Protein AF-A0A257M8E3-F1 (afdb_monomer_lite)

Secondary structure (DSSP, 8-state):
------HHHHHHHHHHHHTTGGGTS-HHHHHHHHHHHHHHHHHHHHHH--TTS-HHHHHHHHHHHHHHHHHHHTS----TTSSHHHHHHHHHHHHHHHHHS---HHHHHHHHHHIIIIIHHHHHHHHHH---SS---HHHHHHHHHHHHHHTT-SS-HHHHHHHHHHHHHHHHHHHT--

Radius of gyration: 16.19 Å; chains: 1; bounding box: 40×49×41 Å

Foldseek 3Di:
DPPPDQLVVVLVVLLVCLVCVVVPDDPVLSLQVLLLSLLSLLLSLLVVVDPCSFNVNSVVSSQVSQVVVCVVVVHRRDDCVVALQVSLVVVLVVLVVPLVDCPDDVVLVSCLVSLLRGNLLSSVVSQQPHPDPPGDDNVNSLVSSQVSCVSSVRPDDVVVSVVSNVVSCVRNCVRSVND

Sequence (179 aa):
MPVTFEPHKRLETLEDYLSRIHTALPLDEIRIQLLRCRIVGYSLAAEINEPAYSRDYIDRLFLKVYQDLSSKFGQDITDPYLDPCASQYQILDELRSYLCKDMGGHFMEFIRAKFKQAFVPTLRLMTDLCQREEKYSWDEVKIELQEIMQEMEVDVTWEECEERLDRYMKKIKPLMGLG

Structure (mmCIF, N/CA/C/O backbone):
data_AF-A0A257M8E3-F1
#
_entry.id   AF-A0A257M8E3-F1
#
loop_
_atom_site.group_PDB
_atom_site.id
_atom_site.type_symbol
_atom_site.label_atom_id
_atom_site.label_alt_id
_atom_site.label_comp_id
_atom_site.label_asym_id
_atom_site.label_entity_id
_atom_site.label_seq_id
_atom_site.pdbx_PDB_ins_code
_atom_site.Cartn_x
_atom_site.Cartn_y
_atom_site.Cartn_z
_atom_site.occupancy
_atom_site.B_iso_or_equiv
_atom_site.auth_seq_id
_atom_site.auth_comp_id
_atom_site.auth_asym_id
_atom_site.auth_atom_id
_atom_site.pdbx_PDB_model_num
ATOM 1 N N . MET A 1 1 ? 8.710 -30.237 -5.449 1.00 36.00 1 MET A N 1
ATOM 2 C CA . MET A 1 1 ? 8.856 -29.061 -6.334 1.00 36.00 1 MET A CA 1
ATOM 3 C C . MET A 1 1 ? 7.885 -28.002 -5.846 1.00 36.00 1 MET A C 1
ATOM 5 O O . MET A 1 1 ? 6.709 -28.333 -5.751 1.00 36.00 1 MET A O 1
ATOM 9 N N . PRO A 1 2 ? 8.327 -26.796 -5.458 1.00 41.56 2 PRO A N 1
ATOM 10 C CA . PRO A 1 2 ? 7.386 -25.737 -5.127 1.00 41.56 2 PRO A CA 1
ATOM 11 C C . PRO A 1 2 ? 6.654 -25.345 -6.415 1.00 41.56 2 PRO A C 1
ATOM 13 O O . PRO A 1 2 ? 7.283 -25.173 -7.457 1.00 41.56 2 PRO A O 1
ATOM 16 N N . VAL A 1 3 ? 5.326 -25.265 -6.360 1.00 41.38 3 VAL A N 1
ATOM 17 C CA . VAL A 1 3 ? 4.507 -24.769 -7.469 1.00 41.38 3 VAL A CA 1
ATOM 18 C C . VAL A 1 3 ? 4.760 -23.267 -7.563 1.00 41.38 3 VAL A C 1
ATOM 20 O O . VAL A 1 3 ? 4.106 -22.469 -6.896 1.00 41.38 3 VAL A O 1
ATOM 23 N N . THR A 1 4 ? 5.769 -22.865 -8.328 1.00 53.34 4 THR A N 1
ATOM 24 C CA . THR A 1 4 ? 5.962 -21.466 -8.705 1.00 53.34 4 THR A CA 1
ATOM 25 C C . THR A 1 4 ? 4.893 -21.130 -9.732 1.00 53.34 4 THR A C 1
ATOM 27 O O . THR A 1 4 ? 5.050 -21.424 -10.914 1.00 53.34 4 THR A O 1
ATOM 30 N N . PHE A 1 5 ? 3.768 -20.581 -9.270 1.00 62.81 5 PHE A N 1
ATOM 31 C CA . PHE A 1 5 ? 2.795 -19.961 -10.164 1.00 62.81 5 PHE A CA 1
ATOM 32 C C . PHE A 1 5 ? 3.494 -18.845 -10.940 1.00 62.81 5 PHE A C 1
ATOM 34 O O . PHE A 1 5 ? 4.098 -17.956 -10.336 1.00 62.81 5 PHE A O 1
ATOM 41 N N . GLU A 1 6 ? 3.413 -18.920 -12.264 1.00 89.25 6 GLU A N 1
ATOM 42 C CA . GLU A 1 6 ? 4.026 -17.963 -13.178 1.00 89.25 6 GLU A CA 1
ATOM 43 C C . GLU A 1 6 ? 3.589 -16.518 -12.838 1.00 89.25 6 GLU A C 1
ATOM 45 O O . GLU A 1 6 ? 2.395 -16.287 -12.607 1.00 89.25 6 GLU A O 1
ATOM 50 N N . PRO A 1 7 ? 4.513 -15.537 -12.786 1.00 90.94 7 PRO A N 1
ATOM 51 C CA . PRO A 1 7 ? 4.204 -14.147 -12.432 1.00 90.94 7 PRO A CA 1
ATOM 52 C C . PRO A 1 7 ? 3.084 -13.519 -13.270 1.00 90.94 7 PRO A C 1
ATOM 54 O O . PRO A 1 7 ? 2.221 -12.847 -12.704 1.00 90.94 7 PRO A O 1
ATOM 57 N N . HIS A 1 8 ? 3.029 -13.816 -14.573 1.00 93.38 8 HIS A N 1
ATOM 58 C CA . HIS A 1 8 ? 1.938 -13.404 -15.461 1.00 93.38 8 HIS A CA 1
ATOM 59 C C . HIS A 1 8 ? 0.584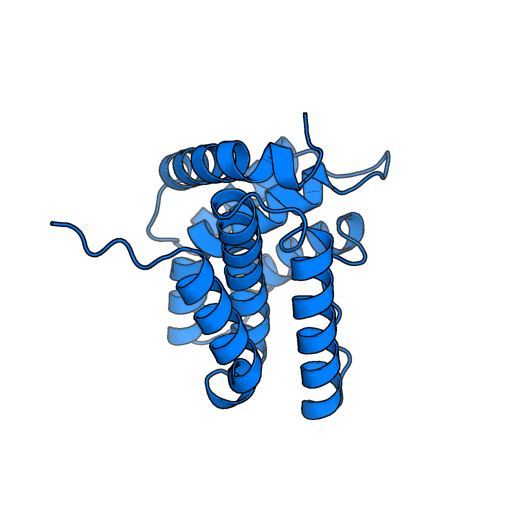 -13.900 -14.965 1.00 93.38 8 HIS A C 1
ATOM 61 O O . HIS A 1 8 ? -0.340 -13.114 -14.772 1.00 93.38 8 HIS A O 1
ATOM 67 N N . LYS A 1 9 ? 0.481 -15.195 -14.643 1.00 94.31 9 LYS A N 1
ATOM 68 C CA . LYS A 1 9 ? -0.783 -15.774 -14.185 1.00 94.31 9 LYS A CA 1
ATOM 69 C C . LYS A 1 9 ? -1.246 -15.188 -12.854 1.00 94.31 9 LYS A C 1
ATOM 71 O O . LYS A 1 9 ? -2.444 -15.048 -12.605 1.00 94.31 9 LYS A O 1
ATOM 76 N N . ARG A 1 10 ? -0.297 -14.836 -11.983 1.00 95.50 10 ARG A N 1
ATOM 77 C CA . ARG A 1 10 ? -0.579 -14.152 -10.713 1.00 95.50 10 ARG A CA 1
ATOM 78 C C . ARG A 1 10 ? -1.072 -12.722 -10.937 1.00 95.50 10 ARG A C 1
ATOM 80 O O . ARG A 1 10 ? -1.935 -12.286 -10.181 1.00 95.50 10 ARG A O 1
ATOM 87 N N . LEU A 1 11 ? -0.554 -12.023 -11.947 1.00 96.00 11 LEU A N 1
ATOM 88 C CA . LEU A 1 11 ? -1.018 -10.687 -12.321 1.00 96.00 11 LEU A CA 1
ATOM 89 C C . LEU A 1 11 ? -2.424 -10.734 -12.933 1.00 96.00 11 LEU A C 1
ATOM 91 O O . LEU A 1 11 ? -3.296 -10.017 -12.456 1.00 96.00 11 LEU A O 1
ATOM 95 N N . GLU A 1 12 ? -2.696 -11.677 -13.837 1.00 95.50 12 GLU A N 1
ATOM 96 C CA . GLU A 1 12 ? -4.055 -11.923 -14.350 1.00 95.50 12 GLU A CA 1
ATOM 97 C C . GLU A 1 12 ? -5.045 -12.212 -13.209 1.00 95.50 12 GLU A C 1
ATOM 99 O O . GLU A 1 12 ? -6.142 -11.667 -13.151 1.00 95.50 12 GLU A O 1
ATOM 104 N N . THR A 1 13 ? -4.635 -13.041 -12.243 1.00 96.06 13 THR A N 1
ATOM 105 C CA . THR A 1 13 ? -5.468 -13.362 -11.072 1.00 96.06 13 THR A CA 1
ATOM 106 C C . THR A 1 13 ? -5.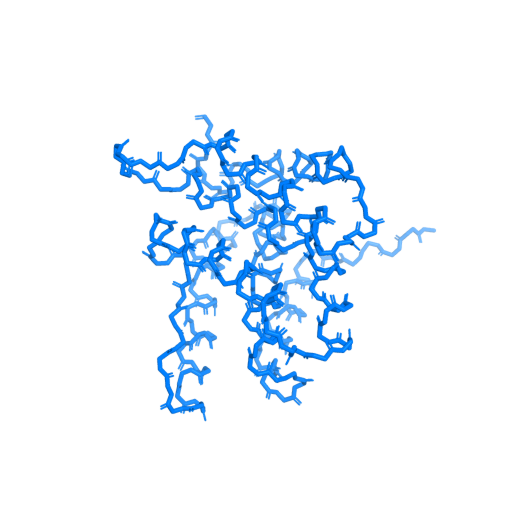730 -12.121 -10.210 1.00 96.06 13 THR A C 1
ATOM 108 O O . THR A 1 13 ? -6.806 -11.987 -9.626 1.00 96.06 13 THR A O 1
ATOM 111 N N . LEU A 1 14 ? -4.755 -11.211 -10.111 1.00 97.12 14 LEU A N 1
ATOM 112 C CA . LEU A 1 14 ? -4.914 -9.941 -9.408 1.00 97.12 14 LEU A CA 1
ATOM 113 C C . LEU A 1 14 ? -5.933 -9.045 -10.123 1.00 97.12 14 LEU A C 1
ATOM 115 O O . LEU A 1 14 ? -6.813 -8.503 -9.461 1.00 97.12 14 LEU A O 1
ATOM 119 N N . GLU A 1 15 ? -5.854 -8.921 -11.446 1.00 96.81 15 GLU A N 1
ATOM 120 C CA . GLU A 1 15 ? -6.823 -8.173 -12.260 1.00 96.81 15 GLU A CA 1
ATOM 121 C C . GLU A 1 15 ? -8.245 -8.741 -12.115 1.00 96.81 15 GLU A C 1
ATOM 123 O O . GLU A 1 15 ? -9.199 -8.009 -11.830 1.00 96.81 15 GLU A O 1
ATOM 128 N N . ASP A 1 16 ? -8.379 -10.066 -12.202 1.00 95.88 16 ASP A N 1
ATOM 129 C CA . ASP A 1 16 ? -9.638 -10.787 -12.005 1.00 95.88 16 ASP A CA 1
ATOM 130 C C . ASP A 1 16 ? -10.220 -10.594 -10.599 1.00 95.88 16 ASP A C 1
ATOM 132 O O . ASP A 1 16 ? -11.443 -10.587 -10.421 1.00 95.88 16 ASP A O 1
ATOM 136 N N . TYR A 1 17 ? -9.364 -10.481 -9.584 1.00 96.31 17 TYR A N 1
ATOM 137 C CA . TYR A 1 17 ? -9.778 -10.167 -8.220 1.00 96.31 17 TYR A CA 1
ATOM 138 C C . TYR A 1 17 ? -10.248 -8.712 -8.108 1.00 96.31 17 TYR A C 1
ATOM 140 O O . TYR A 1 17 ? -11.334 -8.458 -7.587 1.00 96.31 17 TYR A O 1
ATOM 148 N N . LEU A 1 18 ? -9.474 -7.763 -8.640 1.00 96.62 18 LEU A N 1
ATOM 149 C CA . LEU A 1 18 ? -9.785 -6.333 -8.597 1.00 96.62 18 LEU A CA 1
ATOM 150 C C . LEU A 1 18 ? -11.119 -6.012 -9.284 1.00 96.62 18 LEU A C 1
ATOM 152 O O . LEU A 1 18 ? -11.904 -5.234 -8.746 1.00 96.62 18 LEU A O 1
ATOM 156 N N . SER A 1 19 ? -11.434 -6.672 -10.404 1.00 93.94 19 SER A N 1
ATOM 157 C CA . SER A 1 19 ? -12.714 -6.485 -11.110 1.00 93.94 19 SER A CA 1
ATOM 158 C C . SER A 1 19 ? -13.950 -6.864 -10.276 1.00 93.94 19 SER A C 1
ATOM 160 O O . SER A 1 19 ? -15.051 -6.364 -10.519 1.00 93.94 19 SER A O 1
ATOM 162 N N . ARG A 1 20 ? -13.777 -7.724 -9.264 1.00 94.31 20 ARG A N 1
ATOM 163 C CA . ARG A 1 20 ? -14.852 -8.261 -8.413 1.00 94.31 20 ARG A CA 1
ATOM 164 C C . ARG A 1 20 ? -14.717 -7.870 -6.945 1.00 94.31 20 ARG A C 1
ATOM 166 O O . ARG A 1 20 ? -15.524 -8.294 -6.127 1.00 94.31 20 ARG A O 1
ATOM 173 N N . ILE A 1 21 ? -13.740 -7.039 -6.585 1.00 94.06 21 ILE A N 1
ATOM 174 C CA . ILE A 1 21 ? -13.442 -6.720 -5.179 1.00 94.06 21 ILE A CA 1
ATOM 175 C C . ILE A 1 21 ? -14.659 -6.153 -4.432 1.00 94.06 21 ILE A C 1
ATOM 177 O O . ILE A 1 21 ? -14.898 -6.465 -3.268 1.00 94.06 21 ILE A O 1
ATOM 181 N N . HIS A 1 22 ? -15.492 -5.398 -5.146 1.00 90.00 22 HIS A N 1
ATOM 182 C CA . HIS A 1 22 ? -16.697 -4.770 -4.625 1.00 90.00 22 HIS A CA 1
ATOM 183 C C . HIS A 1 22 ? -17.828 -5.743 -4.262 1.00 90.00 22 HIS A C 1
ATOM 185 O O . HIS A 1 22 ? -18.813 -5.320 -3.663 1.00 90.00 22 HIS A O 1
ATOM 191 N N . THR A 1 23 ? -17.756 -7.009 -4.686 1.00 90.50 23 THR A N 1
ATOM 192 C CA . THR A 1 23 ? -18.751 -8.030 -4.319 1.00 90.50 23 THR A CA 1
ATOM 193 C C . THR A 1 23 ? -18.346 -8.804 -3.071 1.00 90.50 23 THR A C 1
ATOM 195 O O . THR A 1 23 ? -19.143 -9.589 -2.571 1.00 90.50 23 THR A O 1
ATOM 198 N N . ALA A 1 24 ? -17.102 -8.646 -2.613 1.00 83.88 24 ALA A N 1
ATOM 199 C CA . ALA A 1 24 ? -16.509 -9.500 -1.592 1.00 83.88 24 ALA A CA 1
ATOM 200 C C . ALA A 1 24 ? -16.351 -8.813 -0.230 1.00 83.88 24 ALA A C 1
ATOM 202 O O . ALA A 1 24 ? -16.304 -9.513 0.776 1.00 83.88 24 ALA A O 1
ATOM 203 N N . LEU A 1 25 ? -16.237 -7.481 -0.193 1.00 88.81 25 LEU A N 1
ATOM 204 C CA . LEU A 1 25 ? -15.831 -6.733 1.000 1.00 88.81 25 LEU A CA 1
ATOM 205 C C . LEU A 1 25 ? -16.635 -5.429 1.159 1.00 88.81 25 LEU A C 1
ATOM 207 O O . LEU A 1 25 ? -17.078 -4.863 0.154 1.00 88.81 25 LEU A O 1
ATOM 211 N N . PRO A 1 26 ? -16.806 -4.920 2.392 1.00 92.06 26 PRO A N 1
ATOM 212 C CA . PRO A 1 26 ? -17.300 -3.566 2.632 1.00 92.06 26 PRO A CA 1
ATOM 213 C C . PRO A 1 26 ? -16.275 -2.515 2.182 1.00 92.06 26 PRO A C 1
ATOM 215 O O . PRO A 1 26 ? -15.083 -2.800 2.064 1.00 92.06 26 PRO A O 1
ATOM 218 N N . LEU A 1 27 ? -16.731 -1.283 1.938 1.00 91.69 27 LEU A N 1
ATOM 219 C CA . LEU A 1 27 ? -15.901 -0.233 1.338 1.00 91.69 27 LEU A CA 1
ATOM 220 C C . LEU A 1 27 ? -14.612 0.062 2.123 1.00 91.69 27 LEU A C 1
ATOM 222 O O . LEU A 1 27 ? -13.554 0.198 1.507 1.00 91.69 27 LEU A O 1
ATOM 226 N N . ASP A 1 28 ? -14.678 0.111 3.452 1.00 91.19 28 ASP A N 1
ATOM 227 C CA . ASP A 1 28 ? -13.502 0.381 4.288 1.00 91.19 28 ASP A CA 1
ATOM 228 C C . ASP A 1 28 ? -12.419 -0.687 4.071 1.00 91.19 28 ASP A C 1
ATOM 230 O O . ASP A 1 28 ? -11.261 -0.374 3.788 1.00 91.19 28 ASP A O 1
ATOM 234 N N . GLU A 1 29 ? -12.806 -1.965 4.057 1.00 94.50 29 GLU A N 1
ATOM 235 C CA . GLU A 1 29 ? -11.892 -3.075 3.775 1.00 94.50 29 GLU A CA 1
ATOM 236 C C . GLU A 1 29 ? -11.398 -3.087 2.322 1.00 94.50 29 GLU A C 1
ATOM 238 O O . GLU A 1 29 ? -10.236 -3.428 2.075 1.00 94.50 29 GLU A O 1
ATOM 243 N N . ILE A 1 30 ? -12.242 -2.696 1.355 1.00 95.44 30 ILE A N 1
ATOM 244 C CA . ILE A 1 30 ? -11.839 -2.552 -0.053 1.00 95.44 30 ILE A CA 1
ATOM 245 C C . ILE A 1 30 ? -10.681 -1.565 -0.154 1.00 95.44 30 ILE A C 1
ATOM 247 O O . ILE A 1 30 ? -9.661 -1.906 -0.752 1.00 95.44 30 ILE A O 1
ATOM 251 N N . ARG A 1 31 ? -10.800 -0.371 0.443 1.00 94.38 31 ARG A N 1
ATOM 252 C CA . ARG A 1 31 ? -9.769 0.680 0.354 1.00 94.38 31 ARG A CA 1
ATOM 253 C C . ARG A 1 31 ? -8.410 0.164 0.824 1.00 94.38 31 ARG A C 1
ATOM 255 O O . ARG A 1 31 ? -7.404 0.363 0.148 1.00 94.38 31 ARG A O 1
ATOM 262 N N . ILE A 1 32 ? -8.396 -0.604 1.907 1.00 95.56 32 ILE A N 1
ATOM 263 C CA . ILE A 1 32 ? -7.178 -1.189 2.481 1.00 95.56 32 ILE A CA 1
ATOM 264 C C . ILE A 1 32 ? -6.659 -2.356 1.637 1.00 95.56 32 ILE A C 1
ATOM 266 O O . ILE A 1 32 ? -5.448 -2.498 1.436 1.00 95.56 32 ILE A O 1
ATOM 270 N N . GLN A 1 33 ? -7.552 -3.191 1.093 1.00 96.31 33 GLN A N 1
ATOM 271 C CA . GLN A 1 33 ? -7.129 -4.228 0.156 1.00 96.31 33 GLN A CA 1
ATOM 272 C C . GLN A 1 33 ? -6.537 -3.648 -1.118 1.00 96.31 33 GLN A C 1
ATOM 274 O O . GLN A 1 33 ? -5.604 -4.251 -1.643 1.00 96.31 33 GLN A O 1
ATOM 279 N N . LEU A 1 34 ? -7.024 -2.512 -1.618 1.00 97.31 34 LEU A N 1
ATOM 280 C CA . LEU A 1 34 ? -6.446 -1.877 -2.799 1.00 97.31 34 LEU A CA 1
ATOM 281 C C . LEU A 1 34 ? -5.000 -1.452 -2.550 1.00 97.31 34 LEU A C 1
ATOM 283 O O . LEU A 1 34 ? -4.152 -1.740 -3.394 1.00 97.31 34 LEU A O 1
ATOM 287 N N . LEU A 1 35 ? -4.689 -0.903 -1.370 1.00 97.56 35 LEU A N 1
ATOM 288 C CA . LEU A 1 35 ? -3.304 -0.612 -0.981 1.00 97.56 35 LEU A CA 1
ATOM 289 C C . LEU A 1 35 ? -2.436 -1.873 -1.075 1.00 97.56 35 LEU A C 1
ATOM 291 O O . LEU A 1 35 ? -1.460 -1.916 -1.823 1.00 97.56 35 LEU A O 1
ATOM 295 N N . ARG A 1 36 ? -2.844 -2.959 -0.403 1.00 97.19 36 ARG A N 1
ATOM 296 C CA . ARG A 1 36 ? -2.133 -4.250 -0.450 1.00 97.19 36 ARG A CA 1
ATOM 297 C C . ARG A 1 36 ? -1.980 -4.776 -1.880 1.00 97.19 36 ARG A C 1
ATOM 299 O O . ARG A 1 36 ? -0.916 -5.266 -2.256 1.00 97.19 36 ARG A O 1
ATOM 306 N N . CYS A 1 37 ? -3.056 -4.744 -2.658 1.00 97.88 37 CYS A N 1
ATOM 307 C CA . CYS A 1 37 ? -3.087 -5.279 -4.012 1.00 97.88 37 CYS A CA 1
ATOM 308 C C . CYS A 1 37 ? -2.152 -4.495 -4.926 1.00 97.88 37 CYS A C 1
ATOM 310 O O . CYS A 1 37 ? -1.484 -5.107 -5.755 1.00 97.88 37 CYS A O 1
ATOM 312 N N . ARG A 1 38 ? -2.038 -3.177 -4.746 1.00 98.06 38 ARG A N 1
ATOM 313 C CA . ARG A 1 38 ? -1.121 -2.350 -5.530 1.00 98.06 38 ARG A CA 1
ATOM 314 C C . ARG A 1 38 ? 0.338 -2.680 -5.224 1.00 98.06 38 ARG A C 1
ATOM 316 O O . ARG A 1 38 ? 1.115 -2.882 -6.153 1.00 98.06 38 ARG A O 1
ATOM 323 N N . ILE A 1 39 ? 0.684 -2.867 -3.947 1.00 97.81 39 ILE A N 1
ATOM 324 C CA . ILE A 1 39 ? 2.005 -3.373 -3.523 1.00 97.81 39 ILE A CA 1
ATOM 325 C C . ILE A 1 39 ? 2.320 -4.719 -4.197 1.00 97.81 39 ILE A C 1
ATOM 327 O O . ILE A 1 39 ? 3.418 -4.931 -4.716 1.00 97.81 39 ILE A O 1
ATOM 331 N N . VAL A 1 40 ? 1.347 -5.633 -4.246 1.00 97.50 40 VAL A N 1
ATOM 332 C CA . VAL A 1 40 ? 1.500 -6.908 -4.964 1.00 97.50 40 VAL A CA 1
ATOM 333 C C . VAL A 1 40 ? 1.666 -6.686 -6.470 1.00 97.50 40 VAL A C 1
ATOM 335 O O . VAL A 1 40 ? 2.554 -7.297 -7.057 1.00 97.50 40 VAL A O 1
ATOM 338 N N . GLY A 1 41 ? 0.875 -5.803 -7.079 1.00 97.81 41 GLY A N 1
ATOM 339 C CA . GLY A 1 41 ? 0.942 -5.466 -8.501 1.00 97.81 41 GLY A CA 1
ATOM 340 C C . GLY A 1 41 ? 2.322 -4.964 -8.915 1.00 97.81 41 GLY A C 1
ATOM 341 O O . GLY A 1 41 ? 2.918 -5.514 -9.836 1.00 97.81 41 GLY A O 1
ATOM 342 N N . TYR A 1 42 ? 2.894 -4.011 -8.176 1.00 98.06 42 TYR A N 1
ATOM 343 C CA . TYR A 1 42 ? 4.264 -3.551 -8.417 1.00 98.06 42 TYR A CA 1
ATOM 344 C C . TYR A 1 42 ? 5.298 -4.663 -8.234 1.00 98.06 42 TYR A C 1
ATOM 346 O O . TYR A 1 42 ? 6.233 -4.785 -9.020 1.00 98.06 42 TYR A O 1
ATOM 354 N N . SER A 1 43 ? 5.128 -5.511 -7.216 1.00 97.12 43 SER A N 1
ATOM 355 C CA . SER A 1 43 ? 6.016 -6.655 -7.005 1.00 97.12 43 SER A CA 1
ATOM 356 C C . SER A 1 43 ? 5.976 -7.641 -8.174 1.00 97.12 43 SER A C 1
ATOM 358 O O . SER A 1 43 ? 7.018 -8.178 -8.537 1.00 97.12 43 SER A O 1
ATOM 360 N N . LEU A 1 44 ? 4.796 -7.893 -8.746 1.00 96.94 44 LEU A N 1
ATOM 361 C CA . LEU A 1 44 ? 4.611 -8.781 -9.895 1.00 96.94 44 LEU A CA 1
ATOM 362 C C . LEU A 1 44 ? 5.173 -8.164 -11.173 1.00 96.94 44 LEU A C 1
ATOM 364 O O . LEU A 1 44 ? 5.925 -8.831 -11.871 1.00 96.94 44 LEU A O 1
ATOM 368 N N . ALA A 1 45 ? 4.893 -6.887 -11.431 1.00 96.81 45 ALA A N 1
ATOM 369 C CA . ALA A 1 45 ? 5.464 -6.143 -12.552 1.00 96.81 45 ALA A CA 1
ATOM 370 C C . ALA A 1 45 ? 7.004 -6.170 -12.530 1.00 96.81 45 ALA A C 1
ATOM 372 O O . ALA A 1 45 ? 7.638 -6.495 -13.531 1.00 96.81 45 ALA A O 1
ATOM 373 N N . ALA A 1 46 ? 7.610 -5.941 -11.360 1.00 96.00 46 ALA A N 1
ATOM 374 C CA . ALA A 1 46 ? 9.059 -6.041 -11.183 1.00 96.00 46 ALA A CA 1
ATOM 375 C C . ALA A 1 46 ? 9.606 -7.476 -11.340 1.00 96.00 46 ALA A C 1
ATOM 377 O O . ALA A 1 46 ? 10.769 -7.652 -11.685 1.00 96.00 46 ALA A O 1
ATOM 378 N N . GLU A 1 47 ? 8.798 -8.504 -11.059 1.00 95.12 47 GLU A N 1
ATOM 379 C CA . GLU A 1 47 ? 9.170 -9.916 -11.247 1.00 95.12 47 GLU A CA 1
ATOM 380 C C . GLU A 1 47 ? 9.106 -10.342 -12.713 1.00 95.12 47 GLU A C 1
ATOM 382 O O . GLU A 1 47 ? 9.963 -11.097 -13.159 1.00 95.12 47 GLU A O 1
ATOM 387 N N . ILE A 1 48 ? 8.103 -9.849 -13.442 1.00 95.31 48 ILE A N 1
ATOM 388 C CA . ILE A 1 48 ? 7.942 -10.063 -14.881 1.00 95.31 48 ILE A CA 1
ATOM 389 C C . ILE A 1 48 ? 9.067 -9.349 -15.642 1.00 95.31 48 ILE A C 1
ATOM 391 O O . ILE A 1 48 ? 9.704 -9.953 -16.498 1.00 95.31 48 ILE A O 1
ATOM 395 N N . ASN A 1 49 ? 9.362 -8.095 -15.275 1.00 92.38 49 ASN A N 1
ATOM 396 C CA . ASN A 1 49 ? 10.450 -7.296 -15.846 1.00 92.38 49 ASN A CA 1
ATOM 397 C C . ASN A 1 49 ? 10.378 -7.165 -17.382 1.00 92.38 49 ASN A C 1
ATOM 399 O O . ASN A 1 49 ? 11.384 -7.258 -18.089 1.00 92.38 49 ASN A O 1
ATOM 403 N N . GLU A 1 50 ? 9.175 -6.922 -17.899 1.00 92.81 50 GLU A N 1
ATOM 404 C CA . GLU A 1 50 ? 8.931 -6.652 -19.315 1.00 92.81 50 GLU A CA 1
ATOM 405 C C . GLU A 1 50 ? 8.327 -5.250 -19.491 1.00 92.81 50 GLU A C 1
ATOM 407 O O . GLU A 1 50 ? 7.522 -4.825 -18.657 1.00 92.81 50 GLU A O 1
ATOM 412 N N . PRO A 1 51 ? 8.633 -4.528 -20.588 1.00 90.00 51 PRO A N 1
ATOM 413 C CA . PRO A 1 51 ? 8.167 -3.151 -20.787 1.00 90.00 51 PRO A CA 1
ATOM 414 C C . PRO A 1 51 ? 6.643 -2.967 -20.743 1.00 90.00 51 PRO A C 1
ATOM 416 O O . PRO A 1 51 ? 6.165 -1.891 -20.389 1.00 90.00 51 PRO A O 1
ATOM 419 N N . ALA A 1 52 ? 5.878 -4.003 -21.104 1.00 92.50 52 ALA A N 1
ATOM 420 C CA . ALA A 1 52 ? 4.417 -3.976 -21.068 1.00 92.50 52 ALA A CA 1
ATOM 421 C C . ALA A 1 52 ? 3.856 -3.885 -19.636 1.00 92.50 52 ALA A C 1
ATOM 423 O O . ALA A 1 52 ? 2.790 -3.303 -19.431 1.00 92.50 52 ALA A O 1
ATOM 424 N N . TYR A 1 53 ? 4.591 -4.406 -18.651 1.00 94.50 53 TYR A N 1
ATOM 425 C CA . TYR A 1 53 ? 4.199 -4.464 -17.245 1.00 94.50 53 TYR A CA 1
ATOM 426 C C . TYR A 1 53 ? 5.015 -3.457 -16.434 1.00 94.50 53 TYR A C 1
ATOM 428 O O . TYR A 1 53 ? 5.857 -3.804 -15.608 1.00 94.50 53 TYR A O 1
ATOM 436 N N . SER A 1 54 ? 4.774 -2.177 -16.710 1.00 95.12 54 SER A N 1
ATOM 437 C CA . SER A 1 54 ? 5.429 -1.052 -16.044 1.00 95.12 54 SER A CA 1
ATOM 438 C C . SER A 1 54 ? 4.673 -0.583 -14.796 1.00 95.12 54 SER A C 1
ATOM 440 O O . SER A 1 54 ? 3.540 -0.995 -14.527 1.00 95.12 54 SER A O 1
ATOM 442 N N . ARG A 1 55 ? 5.272 0.355 -14.052 1.00 95.25 55 ARG A N 1
ATOM 443 C CA . ARG A 1 55 ? 4.566 1.125 -13.020 1.00 95.25 55 ARG A CA 1
ATOM 444 C C . ARG A 1 55 ? 3.271 1.736 -13.570 1.00 95.25 55 ARG A C 1
ATOM 446 O O . ARG A 1 55 ? 2.220 1.530 -12.979 1.00 95.25 55 ARG A O 1
ATOM 453 N N . ASP A 1 56 ? 3.332 2.400 -14.724 1.00 96.25 56 ASP A N 1
ATOM 454 C CA . ASP A 1 56 ? 2.174 3.065 -15.342 1.00 96.25 56 ASP A CA 1
ATOM 455 C C . ASP A 1 56 ? 1.060 2.090 -15.732 1.00 96.25 56 ASP A C 1
ATOM 457 O O . ASP A 1 56 ? -0.117 2.453 -15.776 1.00 96.25 56 ASP A O 1
ATOM 461 N N . TYR A 1 57 ? 1.409 0.848 -16.071 1.00 97.06 57 TYR A N 1
ATOM 462 C CA . TYR A 1 57 ? 0.417 -0.195 -16.301 1.00 97.06 57 TYR A CA 1
ATOM 463 C C . TYR A 1 57 ? -0.358 -0.502 -15.009 1.00 97.06 57 TYR A C 1
ATOM 465 O O . TYR A 1 57 ? -1.590 -0.453 -15.011 1.00 97.06 57 TYR A O 1
ATOM 473 N N . ILE A 1 58 ? 0.351 -0.724 -13.896 1.00 98.00 58 ILE A N 1
ATOM 474 C CA . ILE A 1 58 ? -0.272 -0.953 -12.584 1.00 98.00 58 ILE A CA 1
ATOM 475 C C . ILE A 1 58 ? -1.059 0.285 -12.134 1.00 98.00 58 ILE A C 1
ATOM 477 O O . ILE A 1 58 ? -2.196 0.161 -11.685 1.00 98.00 58 ILE A O 1
ATOM 481 N N . ASP A 1 59 ? -0.513 1.487 -12.305 1.00 97.12 59 ASP A N 1
ATOM 482 C CA . ASP A 1 59 ? -1.177 2.725 -11.893 1.00 97.12 59 ASP A CA 1
ATOM 483 C C . ASP A 1 59 ? -2.499 2.930 -12.640 1.00 97.12 59 ASP A C 1
ATOM 485 O O . ASP A 1 59 ? -3.515 3.217 -12.006 1.00 97.12 59 ASP A O 1
ATOM 489 N N . ARG A 1 60 ? -2.533 2.673 -13.955 1.00 97.31 60 ARG A N 1
ATOM 490 C CA . ARG A 1 60 ? -3.765 2.737 -14.760 1.00 97.31 60 ARG A CA 1
ATOM 491 C C . ARG A 1 60 ? -4.796 1.682 -14.370 1.00 97.31 60 ARG A C 1
ATOM 493 O O . ARG A 1 60 ? -5.987 1.991 -14.356 1.00 97.31 60 ARG A O 1
ATOM 500 N N . LEU A 1 61 ? -4.357 0.461 -14.059 1.00 97.56 61 LEU A N 1
ATOM 501 C CA . LEU A 1 61 ? -5.247 -0.604 -13.593 1.00 97.56 61 LEU A CA 1
ATOM 502 C C . LEU A 1 61 ? -5.998 -0.162 -12.332 1.00 97.56 61 LEU A C 1
ATOM 504 O O . LEU A 1 61 ? -7.222 -0.240 -12.278 1.00 97.56 61 LEU A O 1
ATOM 508 N N . PHE A 1 62 ? -5.273 0.348 -11.338 1.00 97.94 62 PHE A N 1
ATOM 509 C CA . PHE A 1 62 ? -5.867 0.783 -10.076 1.00 97.94 62 PHE A CA 1
ATOM 510 C C . PHE A 1 62 ? -6.686 2.065 -10.216 1.00 97.94 62 PHE A C 1
ATOM 512 O O . PHE A 1 62 ? -7.769 2.129 -9.642 1.00 97.94 62 PHE A O 1
ATOM 519 N N . LEU A 1 63 ? -6.244 3.034 -11.024 1.00 96.94 63 LEU A N 1
ATOM 520 C CA . LEU A 1 63 ? -7.023 4.242 -11.305 1.00 96.94 63 LEU A CA 1
ATOM 521 C C . LEU A 1 63 ? -8.430 3.892 -11.810 1.00 96.94 63 LEU A C 1
ATOM 523 O O . LEU A 1 63 ? -9.418 4.446 -11.330 1.00 96.94 63 LEU A O 1
ATOM 527 N N . LYS A 1 64 ? -8.526 2.926 -12.733 1.00 96.81 64 LYS A N 1
ATOM 528 C CA . LYS A 1 64 ? -9.814 2.429 -13.227 1.00 96.81 64 LYS A CA 1
ATOM 529 C C . LYS A 1 64 ? -10.647 1.796 -12.109 1.00 96.81 64 LYS A C 1
ATOM 531 O O . LYS A 1 64 ? -11.831 2.088 -11.995 1.00 96.81 64 LYS A O 1
ATOM 536 N N . VAL A 1 65 ? -10.034 0.971 -11.260 1.00 97.12 65 VAL A N 1
ATOM 537 C CA . VAL A 1 65 ? -10.730 0.330 -10.130 1.00 97.12 65 VAL A CA 1
ATOM 538 C C . VAL A 1 65 ? -11.300 1.371 -9.163 1.00 97.12 65 VAL A C 1
ATOM 540 O O . VAL A 1 65 ? -12.451 1.246 -8.754 1.00 97.12 65 VAL A O 1
ATOM 543 N N . TYR A 1 66 ? -10.539 2.417 -8.828 1.00 96.94 66 TYR A N 1
ATOM 544 C CA . TYR A 1 66 ? -11.024 3.520 -7.993 1.00 96.94 66 TYR A CA 1
ATOM 545 C C . TYR A 1 66 ? -12.209 4.253 -8.645 1.00 96.94 66 TYR A C 1
ATOM 547 O O . TYR A 1 66 ? -13.228 4.455 -7.991 1.00 96.94 66 TYR A O 1
ATOM 555 N N . GLN A 1 67 ? -12.141 4.559 -9.946 1.00 95.94 67 GLN A N 1
ATOM 556 C CA . GLN A 1 67 ? -13.244 5.190 -10.692 1.00 95.94 67 GLN A CA 1
ATOM 557 C C . GLN A 1 67 ? -14.521 4.331 -10.729 1.00 95.94 67 GLN A C 1
ATOM 559 O O . GLN A 1 67 ? -15.631 4.845 -10.538 1.00 95.94 67 GLN A O 1
ATOM 564 N N . ASP A 1 68 ? -14.370 3.024 -10.947 1.00 95.50 68 ASP A N 1
ATOM 565 C CA . ASP A 1 68 ? -15.481 2.068 -10.955 1.00 95.50 68 ASP A CA 1
ATOM 566 C C . ASP A 1 68 ? -16.136 1.981 -9.566 1.00 95.50 68 ASP A C 1
ATOM 568 O O . ASP A 1 68 ? -17.365 1.961 -9.446 1.00 95.50 68 ASP A O 1
ATOM 572 N N . LEU A 1 69 ? -15.329 1.986 -8.498 1.00 96.12 69 LEU A N 1
ATOM 573 C CA . LEU A 1 69 ? -15.824 2.019 -7.123 1.00 96.12 69 LEU A CA 1
ATOM 574 C C . LEU A 1 69 ? -16.553 3.329 -6.818 1.00 96.12 69 LEU A C 1
ATOM 576 O O . LEU A 1 69 ? -17.660 3.269 -6.279 1.00 96.12 69 LEU A O 1
ATOM 580 N N . SER A 1 70 ? -15.997 4.485 -7.194 1.00 95.88 70 SER A N 1
ATOM 581 C CA . SER A 1 70 ? -16.658 5.780 -6.983 1.00 95.88 70 SER A CA 1
ATOM 582 C C . SER A 1 70 ? -18.041 5.806 -7.632 1.00 95.88 70 SER A C 1
ATOM 584 O O . SER A 1 70 ? -19.035 6.187 -7.011 1.00 95.88 70 SER A O 1
ATOM 586 N N . SER A 1 71 ? -18.126 5.297 -8.864 1.00 94.69 71 SER A N 1
ATOM 587 C CA . SER A 1 71 ? -19.383 5.179 -9.609 1.00 94.69 71 SER A CA 1
ATOM 588 C C . SER A 1 71 ? -20.376 4.239 -8.921 1.00 94.69 71 SER A C 1
ATOM 590 O O . SER A 1 71 ? -21.564 4.540 -8.837 1.00 94.69 71 SER A O 1
ATOM 592 N N . LYS A 1 72 ? -19.899 3.101 -8.402 1.00 93.81 72 LYS A N 1
ATOM 593 C CA . LYS A 1 72 ? -20.740 2.092 -7.746 1.00 93.81 72 LYS A CA 1
ATOM 594 C C . LYS A 1 72 ? -21.309 2.571 -6.409 1.00 93.81 72 LYS A C 1
ATOM 596 O O . LYS A 1 72 ? -22.465 2.284 -6.107 1.00 93.81 72 LYS A O 1
ATOM 601 N N . PHE A 1 73 ? -20.491 3.237 -5.598 1.00 93.38 73 PHE A N 1
ATOM 602 C CA . PHE A 1 73 ? -20.864 3.670 -4.250 1.00 93.38 73 PHE A CA 1
ATOM 603 C C . PHE A 1 73 ? -21.442 5.092 -4.207 1.00 93.38 73 PHE A C 1
ATOM 605 O O . PHE A 1 73 ? -21.916 5.510 -3.154 1.00 93.38 73 PHE A O 1
ATOM 612 N N . GLY A 1 74 ? -21.431 5.826 -5.327 1.00 92.81 74 GLY A N 1
ATOM 613 C CA . GLY A 1 74 ? -22.000 7.173 -5.419 1.00 92.81 74 GLY A CA 1
ATOM 614 C C . GLY A 1 74 ? -21.245 8.224 -4.600 1.00 92.81 74 GLY A C 1
ATOM 615 O O . GLY A 1 74 ? -21.827 9.241 -4.234 1.00 92.81 74 GLY A O 1
ATOM 616 N N . GLN A 1 75 ? -19.972 7.973 -4.293 1.00 93.56 75 GLN A N 1
ATOM 617 C CA . GLN A 1 75 ? -19.096 8.874 -3.543 1.00 93.56 75 GLN A CA 1
ATOM 618 C C . GLN A 1 75 ? -17.703 8.878 -4.167 1.00 93.56 75 GLN A C 1
ATOM 620 O O . GLN A 1 75 ? -17.318 7.897 -4.798 1.00 93.56 75 GLN A O 1
ATOM 625 N N . ASP A 1 76 ? -16.947 9.960 -3.994 1.00 92.25 76 ASP A N 1
ATOM 626 C CA . ASP A 1 76 ? -15.576 10.004 -4.497 1.00 92.25 76 ASP A CA 1
ATOM 627 C C . ASP A 1 76 ? -14.657 9.121 -3.643 1.00 92.25 76 ASP A C 1
ATOM 629 O O . ASP A 1 76 ? -14.492 9.340 -2.444 1.00 92.25 76 ASP A O 1
ATOM 633 N N . ILE A 1 77 ? -14.077 8.101 -4.271 1.00 93.50 77 ILE A N 1
ATOM 634 C CA . ILE A 1 77 ? -13.069 7.214 -3.697 1.00 93.50 77 ILE A CA 1
ATOM 635 C C . ILE A 1 77 ? -11.772 7.493 -4.450 1.00 93.50 77 ILE A C 1
ATOM 637 O O . ILE A 1 77 ? -11.461 6.867 -5.465 1.00 93.50 77 ILE A O 1
ATOM 641 N N . THR A 1 78 ? -11.026 8.475 -3.954 1.00 92.75 78 THR A N 1
ATOM 642 C CA . THR A 1 78 ? -9.806 8.950 -4.600 1.00 92.75 78 THR A CA 1
ATOM 643 C C . THR A 1 78 ? -8.691 7.907 -4.523 1.00 92.75 78 THR A C 1
ATOM 645 O O . THR A 1 78 ? -8.461 7.281 -3.485 1.00 92.75 78 THR A O 1
ATOM 648 N N . ASP A 1 79 ? -7.960 7.751 -5.625 1.00 95.88 79 ASP A N 1
ATOM 649 C CA . ASP A 1 79 ? -6.739 6.958 -5.656 1.00 95.88 79 ASP A CA 1
ATOM 650 C C . ASP A 1 79 ? -5.616 7.688 -4.883 1.00 95.88 79 ASP A C 1
ATOM 652 O O . ASP A 1 79 ? -5.198 8.775 -5.298 1.00 95.88 79 ASP A O 1
ATOM 656 N N . PRO A 1 80 ? -5.072 7.098 -3.801 1.00 94.69 80 PRO A N 1
ATOM 657 C CA . PRO A 1 80 ? -4.097 7.769 -2.948 1.00 94.69 80 PRO A CA 1
ATOM 658 C C . PRO A 1 80 ? -2.707 7.934 -3.594 1.00 94.69 80 PRO A C 1
ATOM 660 O O . PRO A 1 80 ? -1.847 8.627 -3.061 1.00 94.69 80 PRO A O 1
ATOM 663 N N . TYR A 1 81 ? -2.448 7.312 -4.748 1.00 94.50 81 TYR A N 1
ATOM 664 C CA . TYR A 1 81 ? -1.198 7.508 -5.492 1.00 94.50 81 TYR A CA 1
ATOM 665 C C . TYR A 1 81 ? -1.247 8.717 -6.440 1.00 94.50 81 TYR A C 1
ATOM 667 O O . TYR A 1 81 ? -0.215 9.061 -7.017 1.00 94.50 81 TYR A O 1
ATOM 675 N N . LEU A 1 82 ? -2.402 9.384 -6.587 1.00 94.25 82 LEU A N 1
ATOM 676 C CA . LEU A 1 82 ? -2.522 10.622 -7.370 1.00 94.25 82 LEU A CA 1
ATOM 677 C C . LEU A 1 82 ? -1.907 11.837 -6.657 1.00 94.25 82 LEU A C 1
ATOM 679 O O . LEU A 1 82 ? -1.343 12.702 -7.322 1.00 94.25 82 LEU A O 1
ATOM 683 N N . ASP A 1 83 ? -1.969 11.886 -5.323 1.00 93.94 83 ASP A N 1
ATOM 684 C CA . ASP A 1 83 ? -1.245 12.864 -4.498 1.00 93.94 83 ASP A CA 1
ATOM 685 C C . ASP A 1 83 ? -0.568 12.153 -3.313 1.00 93.94 83 ASP A C 1
ATOM 687 O O . ASP A 1 83 ? -1.069 12.198 -2.187 1.00 93.94 83 ASP A O 1
ATOM 691 N N . PRO A 1 84 ? 0.590 11.496 -3.541 1.00 93.25 84 PRO A N 1
ATOM 692 C CA . PRO A 1 84 ? 1.284 10.740 -2.500 1.00 93.25 84 PRO A CA 1
ATOM 693 C C . PRO A 1 84 ? 1.636 11.585 -1.272 1.00 93.25 84 PRO A C 1
ATOM 695 O O . PRO A 1 84 ? 1.693 11.060 -0.164 1.00 93.25 84 PRO A O 1
ATOM 698 N N . CYS A 1 85 ? 1.859 12.890 -1.464 1.00 91.62 85 CYS A N 1
ATOM 699 C CA . CYS A 1 85 ? 2.160 13.801 -0.371 1.00 91.62 85 CYS A CA 1
ATOM 700 C C . CYS A 1 85 ? 0.955 13.965 0.550 1.00 91.62 85 CYS A C 1
ATOM 702 O O . CYS A 1 85 ? 1.099 13.787 1.749 1.00 91.62 85 CYS A O 1
ATOM 704 N N . ALA A 1 86 ? -0.228 14.274 0.013 1.00 92.69 86 ALA A N 1
ATOM 705 C CA . ALA A 1 86 ? -1.430 14.426 0.833 1.00 92.69 86 ALA A CA 1
ATOM 706 C C . ALA A 1 86 ? -1.908 13.084 1.408 1.00 92.69 86 ALA A C 1
ATOM 708 O O . ALA A 1 86 ? -2.285 13.001 2.578 1.00 92.69 86 ALA A O 1
ATOM 709 N N . SER A 1 87 ? -1.865 12.023 0.602 1.00 93.94 87 SER A N 1
ATOM 710 C CA . SER A 1 87 ? -2.397 10.720 0.992 1.00 93.94 87 SER A CA 1
ATOM 711 C C . SER A 1 87 ? -1.606 10.036 2.101 1.00 93.94 87 SER A C 1
ATOM 713 O O . SER A 1 87 ? -2.191 9.274 2.866 1.00 93.94 87 SER A O 1
ATOM 715 N N . GLN A 1 88 ? -0.316 10.346 2.254 1.00 93.00 88 GLN A N 1
ATOM 716 C CA . GLN A 1 88 ? 0.468 9.894 3.402 1.00 93.00 88 GLN A CA 1
ATOM 717 C C . GLN A 1 88 ? -0.167 10.338 4.732 1.00 93.00 88 GLN A C 1
ATOM 719 O O . GLN A 1 88 ? -0.401 9.502 5.603 1.00 93.00 88 GLN A O 1
ATOM 724 N N . TYR A 1 89 ? -0.500 11.626 4.864 1.00 92.00 89 TYR A N 1
ATOM 725 C CA . TYR A 1 89 ? -1.153 12.166 6.062 1.00 92.00 89 TYR A CA 1
ATOM 726 C C . TYR A 1 89 ? -2.552 11.582 6.242 1.00 92.00 89 TYR A C 1
ATOM 728 O O . TYR A 1 89 ? -2.895 11.121 7.325 1.00 92.00 89 TYR A O 1
ATOM 736 N N . GLN A 1 90 ? -3.335 11.522 5.161 1.00 94.19 90 GLN A N 1
ATOM 737 C CA . GLN A 1 90 ? -4.702 10.997 5.206 1.00 94.19 90 GLN A CA 1
ATOM 738 C C . GLN A 1 90 ? -4.752 9.548 5.697 1.00 94.19 90 GLN A C 1
ATOM 740 O O . GLN A 1 90 ? -5.628 9.204 6.483 1.00 94.19 90 GLN A O 1
ATOM 745 N N . ILE A 1 91 ? -3.813 8.701 5.264 1.00 95.19 91 ILE A N 1
ATOM 746 C CA . ILE A 1 91 ? -3.752 7.298 5.690 1.00 95.19 91 ILE A CA 1
ATOM 747 C C . ILE A 1 91 ? -3.332 7.182 7.159 1.00 95.19 91 ILE A C 1
ATOM 749 O O . ILE A 1 91 ? -3.896 6.359 7.879 1.00 95.19 91 ILE A O 1
ATOM 753 N N . LEU A 1 92 ? -2.365 7.986 7.617 1.00 94.75 92 LEU A N 1
ATOM 754 C CA . LEU A 1 92 ? -1.961 8.007 9.028 1.00 94.75 92 LEU A CA 1
ATOM 755 C C . LEU A 1 92 ? -3.114 8.469 9.931 1.00 94.75 92 LEU A C 1
ATOM 757 O O . LEU A 1 92 ? -3.410 7.823 10.936 1.00 94.75 92 LEU A O 1
ATOM 761 N N . ASP A 1 93 ? -3.814 9.533 9.541 1.00 94.25 93 ASP A N 1
ATOM 762 C CA . ASP A 1 93 ? -4.974 10.040 10.275 1.00 94.25 93 ASP A CA 1
ATOM 763 C C . ASP A 1 93 ? -6.138 9.044 10.264 1.00 94.25 93 ASP A C 1
ATOM 765 O O . ASP A 1 93 ? -6.810 8.854 11.278 1.00 94.25 93 ASP A O 1
ATOM 769 N N . GLU A 1 94 ? -6.364 8.361 9.141 1.00 93.75 94 GLU A N 1
ATOM 770 C CA . GLU A 1 94 ? -7.370 7.307 9.029 1.00 93.75 94 GLU A CA 1
ATOM 771 C C . GLU A 1 94 ? -7.075 6.146 9.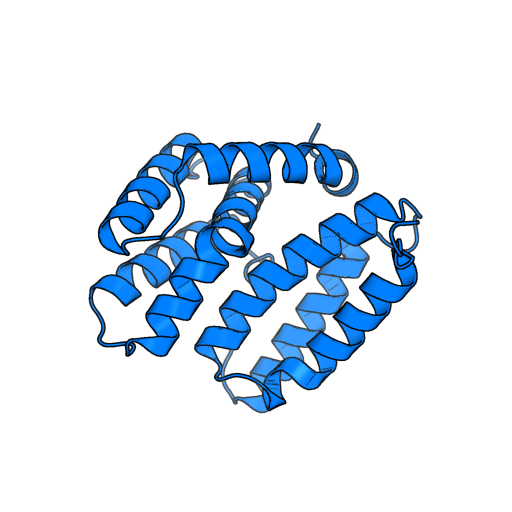986 1.00 93.75 94 GLU A C 1
ATOM 773 O O . GLU A 1 94 ? -7.966 5.754 10.745 1.00 93.75 94 GLU A O 1
ATOM 778 N N . LEU A 1 95 ? -5.826 5.663 10.016 1.00 94.06 95 LEU A N 1
ATOM 779 C CA . LEU A 1 95 ? -5.368 4.626 10.943 1.00 94.06 95 LEU A CA 1
ATOM 780 C C . LEU A 1 95 ? -5.572 5.028 12.406 1.00 94.06 95 LEU A C 1
ATOM 782 O O . LEU A 1 95 ? -6.160 4.265 13.172 1.00 94.06 95 LEU A O 1
ATOM 786 N N . ARG A 1 96 ? -5.156 6.243 12.782 1.00 94.31 96 ARG A N 1
ATOM 787 C CA . ARG A 1 96 ? -5.389 6.783 14.130 1.00 94.31 96 ARG A CA 1
ATOM 788 C C . ARG A 1 96 ? -6.876 6.882 14.446 1.00 94.31 96 ARG A C 1
ATOM 790 O O . ARG A 1 96 ? -7.299 6.599 15.562 1.00 94.31 96 ARG A O 1
ATOM 797 N N . SER A 1 97 ? -7.704 7.237 13.464 1.00 93.75 97 SER A N 1
ATOM 798 C CA . SER A 1 97 ? -9.147 7.343 13.678 1.00 93.75 97 SER A CA 1
ATOM 799 C C . SER A 1 97 ? -9.792 6.004 14.045 1.00 93.75 97 SER A C 1
ATOM 801 O O . SER A 1 97 ? -10.786 6.006 14.770 1.00 93.75 97 SER A O 1
ATOM 803 N N . TYR A 1 98 ? -9.232 4.874 13.597 1.00 92.69 98 TYR A N 1
ATOM 804 C CA . TYR A 1 98 ? -9.723 3.542 13.959 1.00 92.69 98 TYR A CA 1
ATOM 805 C C . TYR A 1 98 ? -9.472 3.188 15.426 1.00 92.69 98 TYR A C 1
ATOM 807 O O . TYR A 1 98 ? -10.232 2.406 15.982 1.00 92.69 98 TYR A O 1
ATOM 815 N N . LEU A 1 99 ? -8.468 3.790 16.070 1.00 88.81 99 LEU A N 1
ATOM 816 C CA . LEU A 1 99 ? -8.214 3.619 17.506 1.00 88.81 99 LEU A CA 1
ATOM 817 C C . LEU A 1 99 ? -9.297 4.287 18.366 1.00 88.81 99 LEU A C 1
ATOM 819 O O . LEU A 1 99 ? -9.606 3.827 19.461 1.00 88.81 99 LEU A O 1
ATOM 823 N N . CYS A 1 100 ? -9.899 5.361 17.853 1.00 88.00 100 CYS A N 1
ATOM 824 C CA . CYS A 1 100 ? -10.903 6.150 18.567 1.00 88.00 100 CYS A CA 1
ATOM 825 C C . CYS A 1 100 ? -12.352 5.768 18.221 1.00 88.00 100 CYS A C 1
ATOM 827 O O . CYS A 1 100 ? -13.280 6.224 18.892 1.00 88.00 100 CYS A O 1
ATOM 829 N N . LYS A 1 101 ? -12.571 4.994 17.153 1.00 88.69 101 LYS A N 1
ATOM 830 C CA . LYS A 1 101 ? -13.899 4.595 16.664 1.00 88.69 101 LYS A CA 1
ATOM 831 C C . LYS A 1 101 ? -14.175 3.137 17.009 1.00 88.69 101 LYS A C 1
ATOM 833 O O . LYS A 1 101 ? -13.295 2.291 16.894 1.00 88.69 101 LYS A O 1
ATOM 838 N N . ASP A 1 102 ? -15.425 2.822 17.337 1.00 86.00 102 ASP A N 1
ATOM 839 C CA . ASP A 1 102 ? -15.860 1.427 17.396 1.00 86.00 102 ASP A CA 1
ATOM 840 C C . ASP A 1 102 ? -16.066 0.892 15.973 1.00 86.00 102 ASP A C 1
ATOM 842 O O . ASP A 1 102 ? -17.112 1.092 15.354 1.00 86.00 102 ASP A O 1
ATOM 846 N N . MET A 1 103 ? -15.023 0.258 15.438 1.00 87.94 103 MET A N 1
ATOM 847 C CA . MET A 1 103 ? -15.039 -0.368 14.114 1.00 87.94 103 MET A CA 1
ATOM 848 C C . MET A 1 103 ? -15.468 -1.846 14.156 1.00 87.94 103 MET A C 1
ATOM 850 O O . MET A 1 103 ? -15.646 -2.469 13.109 1.00 87.94 103 MET A O 1
ATOM 854 N N . GLY A 1 104 ? -15.626 -2.425 15.352 1.00 89.38 104 GLY A N 1
ATOM 855 C CA . GLY A 1 104 ? -15.866 -3.852 15.553 1.00 89.38 104 GLY A CA 1
ATOM 856 C C . GLY A 1 104 ? -14.611 -4.737 15.451 1.00 89.38 104 GLY A C 1
ATOM 857 O O . GLY A 1 104 ? -13.650 -4.448 14.736 1.00 89.38 104 GLY A O 1
ATOM 858 N N . GLY A 1 105 ? -14.633 -5.868 16.167 1.00 89.88 105 GLY A N 1
ATOM 859 C CA . GLY A 1 105 ? -13.474 -6.762 16.314 1.00 89.88 105 GLY A CA 1
ATOM 860 C C . GLY A 1 105 ? -12.937 -7.328 14.996 1.00 89.88 105 GLY A C 1
ATOM 861 O O . GLY A 1 105 ? -11.733 -7.291 14.765 1.00 89.88 105 GLY A O 1
ATOM 862 N N . HIS A 1 106 ? -13.817 -7.771 14.091 1.00 91.62 106 HIS A N 1
ATOM 863 C CA . HIS A 1 106 ? -13.402 -8.340 12.801 1.00 91.62 106 HIS A CA 1
ATOM 864 C C . HIS A 1 106 ? -12.650 -7.348 11.912 1.00 91.62 106 HIS A C 1
ATOM 866 O O . HIS A 1 106 ? -11.666 -7.715 11.270 1.00 91.62 106 HIS A O 1
ATOM 872 N N . PHE A 1 107 ? -13.081 -6.085 11.889 1.00 93.12 107 PHE A N 1
ATOM 873 C CA . PHE A 1 107 ? -12.380 -5.056 11.132 1.00 93.12 107 PHE A CA 1
ATOM 874 C C . PHE A 1 107 ? -11.000 -4.783 11.736 1.00 93.12 107 PHE A C 1
ATOM 876 O O . PHE A 1 107 ? -10.011 -4.701 11.012 1.00 93.12 107 PHE A O 1
ATOM 883 N N . MET A 1 108 ? -10.902 -4.708 13.064 1.00 93.62 108 MET A N 1
ATOM 884 C CA . MET A 1 108 ? -9.621 -4.482 13.737 1.00 93.62 108 MET A CA 1
ATOM 885 C C . MET A 1 108 ? -8.638 -5.639 13.515 1.00 93.62 108 MET A C 1
ATOM 887 O O . MET A 1 108 ? -7.478 -5.396 13.181 1.00 93.62 108 MET A O 1
ATOM 891 N N . GLU A 1 109 ? -9.100 -6.891 13.595 1.00 93.06 109 GLU A N 1
ATOM 892 C CA . GLU A 1 109 ? -8.317 -8.078 13.211 1.00 93.06 109 GLU A CA 1
ATOM 893 C C . GLU A 1 109 ? -7.823 -7.979 11.763 1.00 93.06 109 GLU A C 1
ATOM 895 O O . GLU A 1 109 ? -6.652 -8.23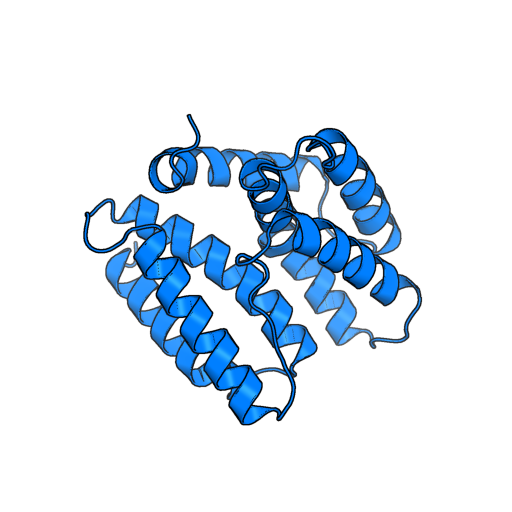5 11.463 1.00 93.06 109 GLU A O 1
ATOM 900 N N . PHE A 1 110 ? -8.703 -7.552 10.858 1.00 93.81 110 PHE A N 1
ATOM 901 C CA . PHE A 1 110 ? -8.357 -7.328 9.466 1.00 93.81 110 PHE A CA 1
ATOM 902 C C . PHE A 1 110 ? -7.269 -6.254 9.307 1.00 93.81 110 PHE A C 1
ATOM 904 O O . PHE A 1 110 ? -6.288 -6.506 8.604 1.00 93.81 110 PHE A O 1
ATOM 911 N N . ILE A 1 111 ? -7.376 -5.094 9.969 1.00 93.75 111 ILE A N 1
ATOM 912 C CA . ILE A 1 111 ? -6.346 -4.043 9.908 1.00 93.75 111 ILE A CA 1
ATOM 913 C C . ILE A 1 111 ? -5.000 -4.565 10.392 1.00 93.75 111 ILE A C 1
ATOM 915 O O . ILE A 1 111 ? -4.004 -4.442 9.669 1.00 93.75 111 ILE A O 1
ATOM 919 N N . ARG A 1 112 ? -4.974 -5.192 11.573 1.00 94.19 112 ARG A N 1
ATOM 920 C CA . ARG A 1 112 ? -3.759 -5.764 12.172 1.00 94.19 112 ARG A CA 1
ATOM 921 C C . ARG A 1 112 ? -3.079 -6.722 11.195 1.00 94.19 112 ARG A C 1
ATOM 923 O O . ARG A 1 112 ? -1.897 -6.571 10.885 1.00 94.19 112 ARG A O 1
ATOM 930 N N . ALA A 1 113 ? -3.850 -7.622 10.583 1.00 93.44 113 ALA A N 1
ATOM 931 C CA . ALA A 1 113 ? -3.341 -8.577 9.600 1.00 93.44 113 ALA A CA 1
ATOM 932 C C . ALA A 1 113 ? -2.790 -7.919 8.317 1.00 93.44 113 ALA A C 1
ATOM 934 O O . ALA A 1 113 ? -1.944 -8.501 7.622 1.00 93.44 113 ALA A O 1
ATOM 935 N N . LYS A 1 114 ? -3.265 -6.719 7.959 1.00 94.19 114 LYS A N 1
ATOM 936 C CA . LYS A 1 114 ? -2.826 -5.983 6.762 1.00 94.19 114 LYS A CA 1
ATOM 937 C C . LYS A 1 114 ? -1.736 -4.956 7.045 1.00 94.19 114 LYS A C 1
ATOM 939 O O . LYS A 1 114 ? -1.088 -4.545 6.086 1.00 94.19 114 LYS A O 1
ATOM 944 N N . PHE A 1 115 ? -1.447 -4.626 8.302 1.00 94.00 115 PHE A N 1
ATOM 945 C CA . PHE A 1 115 ? -0.455 -3.621 8.700 1.00 94.00 115 PHE A CA 1
ATOM 946 C C . PHE A 1 115 ? 0.897 -3.777 7.994 1.00 94.00 115 PHE A C 1
ATOM 948 O O . PHE A 1 115 ? 1.284 -2.950 7.163 1.00 94.00 115 PHE A O 1
ATOM 955 N N . LYS A 1 116 ? 1.542 -4.929 8.198 1.00 94.56 116 LYS A N 1
ATOM 956 C CA . LYS A 1 116 ? 2.826 -5.291 7.576 1.00 94.56 116 LYS A CA 1
ATOM 957 C C . LYS A 1 116 ? 2.765 -5.444 6.047 1.00 94.56 116 LYS A C 1
ATOM 959 O O . LYS A 1 116 ? 3.786 -5.365 5.365 1.00 94.56 116 LYS A O 1
ATOM 964 N N . GLN A 1 117 ? 1.594 -5.741 5.480 1.00 93.44 117 GLN A N 1
ATOM 965 C CA . GLN A 1 117 ? 1.453 -6.076 4.054 1.00 93.44 117 GLN A CA 1
ATOM 966 C C . GLN A 1 117 ? 1.001 -4.905 3.181 1.00 93.44 117 GLN A C 1
ATOM 968 O O . GLN A 1 117 ? 1.252 -4.938 1.977 1.00 93.44 117 GLN A O 1
ATOM 973 N N . ALA A 1 118 ? 0.314 -3.931 3.768 1.00 95.19 118 ALA A N 1
ATOM 974 C CA . ALA A 1 118 ? -0.338 -2.833 3.075 1.00 95.19 118 ALA A CA 1
ATOM 975 C C . ALA A 1 118 ? 0.216 -1.497 3.563 1.00 95.19 118 ALA A C 1
ATOM 977 O O . ALA A 1 118 ? 0.882 -0.814 2.794 1.00 95.19 118 ALA A O 1
ATOM 978 N N . PHE A 1 119 ? -0.003 -1.150 4.831 1.00 96.44 119 PHE A N 1
ATOM 979 C CA . PHE A 1 119 ? 0.245 0.198 5.341 1.00 96.44 119 PHE A CA 1
ATOM 980 C C . PHE A 1 119 ? 1.728 0.572 5.341 1.00 96.44 119 PHE A C 1
ATOM 982 O O . PHE A 1 119 ? 2.091 1.556 4.701 1.00 96.44 119 PHE A O 1
ATOM 989 N N . VAL A 1 120 ? 2.593 -0.252 5.943 1.00 97.06 120 VAL A N 1
ATOM 990 C CA . VAL A 1 120 ? 4.046 0.006 5.992 1.00 97.06 120 VAL A CA 1
ATOM 991 C C . VAL A 1 120 ? 4.654 0.223 4.589 1.00 97.06 120 VAL A C 1
ATOM 993 O O . VAL A 1 120 ? 5.242 1.281 4.355 1.00 97.06 120 VAL A O 1
ATOM 996 N N . PRO A 1 121 ? 4.504 -0.700 3.613 1.00 97.19 121 PRO A N 1
ATOM 997 C CA . PRO A 1 121 ? 5.067 -0.495 2.276 1.00 97.19 121 PRO A CA 1
ATOM 998 C C . PRO A 1 121 ? 4.377 0.610 1.466 1.00 97.19 121 PRO A C 1
ATOM 1000 O O . PRO A 1 121 ? 5.034 1.248 0.645 1.00 97.19 121 PRO A O 1
ATOM 1003 N N . THR A 1 122 ? 3.082 0.856 1.684 1.00 97.25 122 THR A N 1
ATOM 1004 C CA . THR A 1 122 ? 2.361 1.950 1.011 1.00 97.25 122 THR A CA 1
ATOM 1005 C C . THR A 1 122 ? 2.890 3.299 1.465 1.00 97.25 122 THR A C 1
ATOM 1007 O O . THR A 1 122 ? 3.269 4.114 0.629 1.00 97.25 122 THR A O 1
ATOM 1010 N N . LEU A 1 123 ? 2.971 3.518 2.777 1.00 97.00 123 LEU A N 1
ATOM 1011 C CA . LEU A 1 123 ? 3.438 4.781 3.335 1.00 97.00 123 LEU A CA 1
ATOM 1012 C C . LEU A 1 123 ? 4.903 5.031 2.998 1.00 97.00 123 LEU A C 1
ATOM 1014 O O . LEU A 1 123 ? 5.234 6.148 2.615 1.00 97.00 123 LEU A O 1
ATOM 1018 N N . ARG A 1 124 ? 5.751 3.991 3.005 1.00 96.44 124 ARG A N 1
ATOM 1019 C CA . ARG A 1 124 ? 7.134 4.114 2.522 1.00 96.44 124 ARG A CA 1
ATOM 1020 C C . ARG A 1 124 ? 7.188 4.626 1.087 1.00 96.44 124 ARG A C 1
ATOM 1022 O O . ARG A 1 124 ? 7.938 5.552 0.789 1.00 96.44 124 ARG A O 1
ATOM 1029 N N . LEU A 1 125 ? 6.394 4.024 0.201 1.00 95.31 125 LEU A N 1
ATOM 1030 C CA . LEU A 1 125 ? 6.333 4.444 -1.194 1.00 95.31 125 LEU A CA 1
ATOM 1031 C C . LEU A 1 125 ? 5.812 5.867 -1.343 1.00 95.31 125 LEU A C 1
ATOM 1033 O O . LEU A 1 125 ? 6.361 6.622 -2.134 1.00 95.31 125 LEU A O 1
ATOM 1037 N N . MET A 1 126 ? 4.786 6.249 -0.589 1.00 94.12 126 MET A N 1
ATOM 1038 C CA . MET A 1 126 ? 4.264 7.613 -0.628 1.00 94.12 126 MET A CA 1
ATOM 1039 C C . MET A 1 126 ? 5.310 8.635 -0.183 1.00 94.12 126 MET A C 1
ATOM 1041 O O . MET A 1 126 ? 5.473 9.652 -0.856 1.00 94.12 126 MET A O 1
ATOM 1045 N N . THR A 1 127 ? 6.083 8.333 0.867 1.00 93.69 127 THR A N 1
ATOM 1046 C CA . THR A 1 127 ? 7.216 9.163 1.301 1.00 93.69 127 THR A CA 1
ATOM 1047 C C . THR A 1 127 ? 8.249 9.351 0.188 1.00 93.69 127 THR A C 1
ATOM 1049 O O . THR A 1 127 ? 8.700 10.473 -0.067 1.00 93.69 127 THR A O 1
ATOM 1052 N N . ASP A 1 128 ? 8.630 8.253 -0.470 1.00 92.56 128 ASP A N 1
ATOM 1053 C CA . ASP A 1 128 ? 9.649 8.256 -1.523 1.00 92.56 128 ASP A CA 1
ATOM 1054 C C . ASP A 1 128 ? 9.144 8.961 -2.798 1.00 92.56 128 ASP A C 1
ATOM 1056 O O . ASP A 1 128 ? 9.900 9.674 -3.456 1.00 92.56 128 ASP A O 1
ATOM 1060 N N . LEU A 1 129 ? 7.860 8.802 -3.135 1.00 91.88 129 LEU A N 1
ATOM 1061 C CA . LEU A 1 129 ? 7.241 9.398 -4.321 1.00 91.88 129 LEU A CA 1
ATOM 1062 C C . LEU A 1 129 ? 6.876 10.874 -4.136 1.00 91.88 129 LEU A C 1
ATOM 1064 O O . LEU A 1 129 ? 6.849 11.612 -5.121 1.00 91.88 129 LEU A O 1
ATOM 1068 N N . CYS A 1 130 ? 6.604 11.318 -2.910 1.00 91.94 130 CYS A N 1
ATOM 1069 C CA . CYS A 1 130 ? 6.280 12.709 -2.629 1.00 91.94 130 CYS A CA 1
ATOM 1070 C C . CYS A 1 130 ? 7.464 13.635 -2.964 1.00 91.94 130 CYS A C 1
ATOM 1072 O O . CYS A 1 130 ? 8.566 13.452 -2.455 1.00 91.94 130 CYS A O 1
ATOM 1074 N N . GLN A 1 131 ? 7.234 14.654 -3.797 1.00 87.38 131 GLN A N 1
ATOM 1075 C CA . GLN A 1 131 ? 8.270 15.600 -4.251 1.00 87.38 131 GLN A CA 1
ATOM 1076 C C . GLN A 1 131 ? 8.200 16.976 -3.562 1.00 87.38 131 GLN A C 1
ATOM 1078 O O . GLN A 1 131 ? 8.930 17.885 -3.945 1.00 87.38 131 GLN A O 1
ATOM 1083 N N . ARG A 1 132 ? 7.309 17.167 -2.578 1.00 88.31 132 ARG A N 1
ATOM 1084 C CA . ARG A 1 132 ? 7.220 18.433 -1.829 1.00 88.31 132 ARG A CA 1
ATOM 1085 C C . ARG A 1 132 ? 8.435 18.597 -0.912 1.00 88.31 132 ARG A C 1
ATOM 1087 O O . ARG A 1 132 ? 8.920 17.612 -0.360 1.00 88.31 132 ARG A O 1
ATOM 1094 N N . GLU A 1 133 ? 8.896 19.837 -0.755 1.00 79.62 133 GLU A N 1
ATOM 1095 C CA . GLU A 1 133 ? 10.017 20.184 0.134 1.00 79.62 133 GLU A CA 1
ATOM 1096 C C . GLU A 1 133 ? 9.636 20.007 1.609 1.00 79.62 133 GLU A C 1
ATOM 1098 O O . GLU A 1 133 ? 10.371 19.395 2.379 1.00 79.62 133 GLU A O 1
ATOM 1103 N N . GLU A 1 134 ? 8.444 20.472 1.981 1.00 78.75 134 GLU A N 1
ATOM 1104 C CA . GLU A 1 134 ? 7.850 20.281 3.304 1.00 78.75 134 GLU A CA 1
ATOM 1105 C C . GLU A 1 134 ? 7.017 18.991 3.307 1.00 78.75 134 GLU A C 1
ATOM 1107 O O . GLU A 1 134 ? 5.802 19.007 3.093 1.00 78.75 134 GLU A O 1
ATOM 1112 N N . LYS A 1 135 ? 7.685 17.849 3.480 1.00 83.25 135 LYS A N 1
ATOM 1113 C CA . LYS A 1 135 ? 7.051 16.528 3.608 1.00 83.25 135 LYS A CA 1
ATOM 1114 C C . LYS A 1 135 ? 7.588 15.795 4.828 1.00 83.25 135 LYS A C 1
ATOM 1116 O O . LYS A 1 135 ? 8.726 16.041 5.225 1.00 83.25 135 LYS A O 1
ATOM 1121 N N . TYR A 1 136 ? 6.825 14.839 5.358 1.00 82.62 136 TYR A N 1
ATOM 1122 C CA . TYR A 1 136 ? 7.397 13.921 6.334 1.00 82.62 136 TYR A CA 1
ATOM 1123 C C . TYR A 1 136 ? 8.530 13.109 5.713 1.00 82.62 136 TYR A C 1
ATOM 1125 O O . TYR A 1 136 ? 8.404 12.517 4.634 1.00 82.62 136 TYR A O 1
ATOM 1133 N N . SER A 1 137 ? 9.637 13.056 6.437 1.00 91.88 137 SER A N 1
ATOM 1134 C CA . SER A 1 137 ? 10.688 12.074 6.250 1.00 91.88 137 SER A CA 1
ATOM 1135 C C . SER A 1 137 ? 10.162 10.669 6.552 1.00 91.88 137 SER A C 1
ATOM 1137 O O . SER A 1 137 ? 9.146 10.473 7.221 1.00 91.88 137 SER A O 1
ATOM 1139 N N . TRP A 1 138 ? 10.866 9.650 6.059 1.00 94.25 138 TRP A N 1
ATOM 1140 C CA . TRP A 1 138 ? 10.496 8.275 6.388 1.00 94.25 138 TRP A CA 1
ATOM 1141 C C . TRP A 1 138 ? 10.643 7.984 7.883 1.00 94.25 138 TRP A C 1
ATOM 1143 O O . TRP A 1 138 ? 9.857 7.212 8.419 1.00 94.25 138 TRP A O 1
ATOM 1153 N N . ASP A 1 139 ? 11.607 8.615 8.552 1.00 94.75 139 ASP A N 1
ATOM 1154 C CA . ASP A 1 139 ? 11.830 8.412 9.982 1.00 94.75 139 ASP A CA 1
ATOM 1155 C C . ASP A 1 139 ? 10.664 8.960 10.815 1.00 94.75 139 ASP A C 1
ATOM 1157 O O . ASP A 1 139 ? 10.217 8.289 1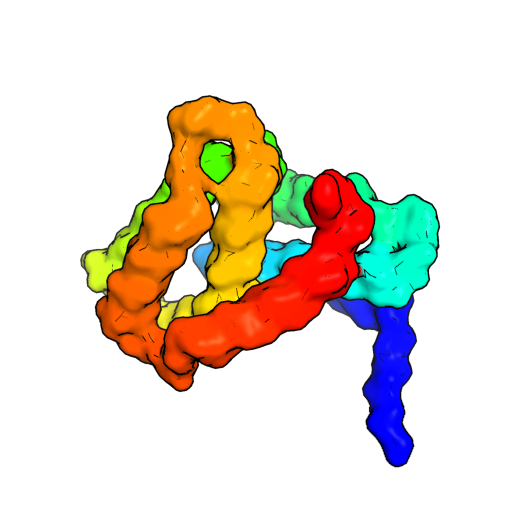1.742 1.00 94.75 139 ASP A O 1
ATOM 1161 N N . GLU A 1 140 ? 10.096 10.110 10.436 1.00 94.50 140 GLU A N 1
ATOM 1162 C CA . GLU A 1 140 ? 8.878 10.643 11.065 1.00 94.50 140 GLU A CA 1
ATOM 1163 C C . GLU A 1 140 ? 7.685 9.702 10.858 1.00 94.50 140 GLU A C 1
ATOM 1165 O O . GLU A 1 140 ? 7.016 9.327 11.815 1.00 94.50 140 GLU A O 1
ATOM 1170 N N . VAL A 1 141 ? 7.464 9.227 9.629 1.00 95.12 141 VAL A N 1
ATOM 1171 C CA . VAL A 1 141 ? 6.385 8.264 9.327 1.00 95.12 141 VAL A CA 1
ATOM 1172 C C . VAL A 1 141 ? 6.573 6.944 10.073 1.00 95.12 141 VAL A C 1
ATOM 1174 O O . VAL A 1 141 ? 5.601 6.307 10.471 1.00 95.12 141 VAL A O 1
ATOM 1177 N N . LYS A 1 142 ? 7.821 6.506 10.247 1.00 96.06 142 LYS A N 1
ATOM 1178 C CA . LYS A 1 142 ? 8.162 5.297 10.995 1.00 96.06 142 LYS A CA 1
ATOM 1179 C C . LYS A 1 142 ? 7.771 5.429 12.464 1.00 96.06 142 LYS A C 1
ATOM 1181 O O . LYS A 1 142 ? 7.166 4.493 12.976 1.00 96.06 142 LYS A O 1
ATOM 1186 N N . ILE A 1 143 ? 8.086 6.552 13.112 1.00 96.12 143 ILE A N 1
ATOM 1187 C CA . ILE A 1 143 ? 7.697 6.804 14.510 1.00 96.12 143 ILE A CA 1
ATOM 1188 C C . ILE A 1 143 ? 6.177 6.685 14.646 1.00 96.12 143 ILE A C 1
ATOM 1190 O O . ILE A 1 143 ? 5.687 5.894 15.448 1.00 96.12 143 ILE A O 1
ATOM 1194 N N . GLU A 1 144 ? 5.447 7.364 13.764 1.00 95.50 144 GLU A N 1
ATOM 1195 C CA . GLU A 1 144 ? 3.985 7.336 13.737 1.00 95.50 144 GLU A CA 1
ATOM 1196 C C . GLU A 1 144 ? 3.420 5.926 13.555 1.00 95.50 144 GLU A C 1
ATOM 1198 O O . GLU A 1 144 ? 2.497 5.498 14.248 1.00 95.50 144 GLU A O 1
ATOM 1203 N N . LEU A 1 145 ? 3.998 5.153 12.635 1.00 96.31 145 LEU A N 1
ATOM 1204 C CA . LEU A 1 145 ? 3.568 3.780 12.416 1.00 96.31 145 LEU A CA 1
ATOM 1205 C C . LEU A 1 145 ? 3.874 2.867 13.598 1.00 96.31 145 LEU A C 1
ATOM 1207 O O . LEU A 1 145 ? 3.085 1.961 13.848 1.00 96.31 145 LEU A O 1
ATOM 1211 N N . GLN A 1 146 ? 4.986 3.070 14.304 1.00 96.25 146 GLN A N 1
ATOM 1212 C CA . GLN A 1 146 ? 5.326 2.294 15.497 1.00 96.25 146 GLN A CA 1
ATOM 1213 C C . GLN A 1 146 ? 4.347 2.569 16.642 1.00 96.25 146 GLN A C 1
ATOM 1215 O O . GLN A 1 146 ? 3.887 1.619 17.276 1.00 96.25 146 GLN A O 1
ATOM 1220 N N . GLU A 1 147 ? 3.978 3.833 16.858 1.00 95.88 147 GLU A N 1
ATOM 1221 C CA . GLU A 1 147 ? 2.978 4.230 17.857 1.00 95.88 147 GLU A CA 1
ATOM 1222 C C . GLU A 1 147 ? 1.609 3.616 17.536 1.00 95.88 147 GLU A C 1
ATOM 1224 O O . GLU A 1 147 ? 1.040 2.895 18.358 1.00 95.88 147 GLU A O 1
ATOM 1229 N N . ILE A 1 148 ? 1.133 3.777 16.295 1.00 95.44 148 ILE A N 1
ATOM 1230 C CA . ILE A 1 148 ? -0.125 3.168 15.837 1.00 95.44 148 ILE A CA 1
ATOM 1231 C C . ILE A 1 148 ? -0.075 1.642 15.976 1.00 95.44 148 ILE A C 1
ATOM 1233 O O . ILE A 1 148 ? -1.042 1.033 16.422 1.00 95.44 148 ILE A O 1
ATOM 1237 N N . MET A 1 149 ? 1.035 1.002 15.598 1.00 95.12 149 MET A N 1
ATOM 1238 C CA . MET A 1 149 ? 1.187 -0.454 15.677 1.00 95.12 149 MET A CA 1
ATOM 1239 C C . MET A 1 149 ? 1.059 -0.960 17.119 1.00 95.12 149 MET A C 1
ATOM 1241 O O . MET A 1 149 ? 0.433 -1.997 17.351 1.00 95.12 149 MET A O 1
ATOM 1245 N N . GLN A 1 150 ? 1.640 -0.225 18.071 1.00 94.81 150 GLN A N 1
ATOM 1246 C CA . GLN A 1 150 ? 1.563 -0.532 19.493 1.00 94.81 150 GLN A CA 1
ATOM 1247 C C . GLN A 1 150 ? 0.138 -0.356 20.024 1.00 94.81 150 GLN A C 1
ATOM 1249 O O . GLN A 1 150 ? -0.380 -1.265 20.669 1.00 94.81 150 GLN A O 1
ATOM 1254 N N . GLU A 1 151 ? -0.511 0.772 19.733 1.00 94.25 151 GLU A N 1
ATOM 1255 C CA . GLU A 1 151 ? -1.878 1.048 20.191 1.00 94.25 151 GLU A CA 1
ATOM 1256 C C . GLU A 1 151 ? -2.914 0.114 19.556 1.00 94.25 151 GLU A C 1
ATOM 1258 O O . GLU A 1 151 ? -3.866 -0.308 20.210 1.00 94.25 151 GLU A O 1
ATOM 1263 N N . MET A 1 152 ? -2.717 -0.259 18.289 1.00 91.88 152 MET A N 1
ATOM 1264 C CA . MET A 1 152 ? -3.584 -1.210 17.599 1.00 91.88 152 MET A CA 1
ATOM 1265 C C . MET A 1 152 ? -3.349 -2.652 18.044 1.00 91.88 152 MET A C 1
ATOM 1267 O O . MET A 1 152 ? -4.149 -3.494 17.650 1.00 91.88 152 MET A O 1
ATOM 1271 N N . GLU A 1 153 ? -2.307 -2.957 18.823 1.00 93.06 153 GLU A N 1
ATOM 1272 C CA . GLU A 1 153 ? -1.902 -4.323 19.194 1.00 93.06 153 GLU A CA 1
ATOM 1273 C C . GLU A 1 153 ? -1.694 -5.219 17.961 1.00 93.06 153 GLU A C 1
ATOM 1275 O O . GLU A 1 153 ? -2.282 -6.292 17.823 1.00 93.06 153 GLU A O 1
ATOM 1280 N N . VAL A 1 154 ? -0.903 -4.752 16.996 1.00 92.50 154 VAL A N 1
ATOM 1281 C CA . VAL A 1 154 ? -0.579 -5.558 15.812 1.00 92.50 154 VAL A CA 1
ATOM 1282 C C . VAL A 1 154 ? 0.323 -6.734 16.210 1.00 92.50 154 VAL A C 1
ATOM 1284 O O . VAL A 1 154 ? 1.357 -6.548 16.844 1.00 92.50 154 VAL A O 1
ATOM 1287 N N . ASP A 1 155 ? -0.017 -7.942 15.752 1.00 89.44 155 ASP A N 1
ATOM 1288 C CA . ASP A 1 155 ? 0.633 -9.209 16.142 1.00 89.44 155 ASP A CA 1
ATOM 1289 C C . ASP A 1 155 ? 2.064 -9.431 15.603 1.00 89.44 155 ASP A C 1
ATOM 1291 O O . ASP A 1 155 ? 2.568 -10.556 15.602 1.00 89.44 155 ASP A O 1
ATOM 1295 N N . VAL A 1 156 ? 2.725 -8.403 15.070 1.00 90.31 156 VAL A N 1
ATOM 1296 C CA . VAL A 1 156 ? 4.069 -8.512 14.485 1.00 90.31 156 VAL A CA 1
ATOM 1297 C C . VAL A 1 156 ? 4.973 -7.417 15.019 1.00 90.31 156 VAL A C 1
ATOM 1299 O O . VAL A 1 156 ? 4.510 -6.324 15.329 1.00 90.31 156 VAL A O 1
ATOM 1302 N N . THR A 1 157 ? 6.276 -7.686 15.094 1.00 93.69 157 THR A N 1
ATOM 1303 C CA . THR A 1 157 ? 7.235 -6.668 15.530 1.00 93.69 157 THR A CA 1
ATOM 1304 C C . THR A 1 157 ? 7.572 -5.696 14.399 1.00 93.69 157 THR A C 1
ATOM 1306 O O . THR A 1 157 ? 7.346 -5.967 13.210 1.00 93.69 157 THR A O 1
ATOM 1309 N N . TRP A 1 158 ? 8.135 -4.545 14.766 1.00 95.31 158 TRP A N 1
ATOM 1310 C CA . TRP A 1 158 ? 8.571 -3.555 13.788 1.00 95.31 158 TRP A CA 1
ATOM 1311 C C . TRP A 1 158 ? 9.719 -4.092 12.925 1.00 95.31 158 TRP A C 1
ATOM 1313 O O . TRP A 1 158 ? 9.731 -3.887 11.714 1.00 95.31 158 TRP A O 1
ATOM 1323 N N . GLU A 1 159 ? 10.633 -4.859 13.516 1.00 95.12 159 GLU A N 1
ATOM 1324 C CA . GLU A 1 159 ? 11.755 -5.489 12.817 1.00 95.12 159 GLU A CA 1
ATOM 1325 C C . GLU A 1 159 ? 11.259 -6.431 11.713 1.00 95.12 159 GLU A C 1
ATOM 1327 O O . GLU A 1 159 ? 11.757 -6.394 10.588 1.00 95.12 159 GLU A O 1
ATOM 1332 N N . GLU A 1 160 ? 10.209 -7.221 11.972 1.00 95.31 160 GLU A N 1
ATOM 1333 C CA . GLU A 1 160 ? 9.606 -8.052 10.925 1.00 95.31 160 GLU A CA 1
ATOM 1334 C C . GLU A 1 160 ? 8.998 -7.222 9.783 1.00 95.31 160 GLU A C 1
ATOM 1336 O O . GLU A 1 160 ? 8.978 -7.660 8.621 1.00 95.31 160 GLU A O 1
ATOM 1341 N N . CYS A 1 161 ? 8.446 -6.048 10.107 1.00 95.06 161 CYS A N 1
ATOM 1342 C CA . CYS A 1 161 ? 7.930 -5.107 9.120 1.00 95.06 161 CYS A CA 1
ATOM 1343 C C . CYS A 1 161 ? 9.065 -4.535 8.266 1.00 95.06 161 CYS A C 1
ATOM 1345 O O . CYS A 1 161 ? 8.946 -4.550 7.038 1.00 95.06 161 CYS A O 1
ATOM 1347 N N . GLU A 1 162 ? 10.169 -4.110 8.883 1.00 95.06 162 GLU A N 1
ATOM 1348 C CA . GLU A 1 162 ? 11.356 -3.587 8.198 1.00 95.06 162 GLU A CA 1
ATOM 1349 C C . GLU A 1 162 ? 11.996 -4.626 7.288 1.00 95.06 162 GLU A C 1
ATOM 1351 O O . GLU A 1 162 ? 12.180 -4.368 6.102 1.00 95.06 162 GLU A O 1
ATOM 1356 N N . GLU A 1 163 ? 12.228 -5.844 7.774 1.00 96.00 163 GLU A N 1
ATOM 1357 C CA . GLU A 1 163 ? 12.804 -6.900 6.943 1.00 96.00 163 GLU A CA 1
ATOM 1358 C C . GLU A 1 163 ? 11.957 -7.185 5.696 1.00 96.00 163 GLU A C 1
ATOM 1360 O O . GLU A 1 163 ? 12.464 -7.449 4.599 1.00 96.00 163 GLU A O 1
ATOM 1365 N N . ARG A 1 164 ? 10.628 -7.189 5.854 1.00 95.25 164 ARG A N 1
ATOM 1366 C CA . ARG A 1 164 ? 9.716 -7.364 4.724 1.00 95.25 164 ARG A CA 1
ATOM 1367 C C . ARG A 1 164 ? 9.767 -6.158 3.793 1.00 95.25 164 ARG A C 1
ATOM 1369 O O . ARG A 1 164 ? 9.768 -6.366 2.576 1.00 95.25 164 ARG A O 1
ATOM 1376 N N . LEU A 1 165 ? 9.777 -4.949 4.345 1.00 96.56 165 LEU A N 1
ATOM 1377 C CA . LEU A 1 165 ? 9.846 -3.710 3.588 1.00 96.56 165 LEU A CA 1
ATOM 1378 C C . LEU A 1 165 ? 11.125 -3.654 2.755 1.00 96.56 165 LEU A C 1
ATOM 1380 O O . LEU A 1 165 ? 11.042 -3.413 1.557 1.00 96.56 165 LEU A O 1
ATOM 1384 N N . ASP A 1 166 ? 12.277 -3.976 3.331 1.00 96.06 166 ASP A N 1
ATOM 1385 C CA . ASP A 1 166 ? 13.565 -3.972 2.639 1.00 96.06 166 ASP A CA 1
ATOM 1386 C C . ASP A 1 166 ? 13.585 -4.952 1.468 1.00 96.06 166 ASP A C 1
ATOM 1388 O O . ASP A 1 166 ? 13.985 -4.600 0.352 1.00 96.06 166 ASP A O 1
ATOM 1392 N N . ARG A 1 167 ? 13.081 -6.176 1.681 1.00 95.62 167 ARG A N 1
ATOM 1393 C CA . ARG A 1 167 ? 12.923 -7.169 0.604 1.00 95.62 167 ARG A CA 1
ATOM 1394 C C . ARG A 1 167 ? 12.009 -6.653 -0.506 1.00 95.62 167 ARG A C 1
ATOM 1396 O O . ARG A 1 167 ? 12.306 -6.857 -1.684 1.00 95.62 167 ARG A O 1
ATOM 1403 N N . TYR A 1 168 ? 10.911 -5.994 -0.141 1.00 96.19 168 TYR A N 1
ATOM 1404 C CA . TYR A 1 168 ? 9.980 -5.402 -1.095 1.00 96.19 168 TYR A CA 1
ATOM 1405 C C . TYR A 1 168 ? 10.629 -4.256 -1.883 1.00 96.19 168 TYR A C 1
ATOM 1407 O O . TYR A 1 168 ? 10.673 -4.316 -3.112 1.00 96.19 168 TYR A O 1
ATOM 1415 N N . MET A 1 169 ? 11.203 -3.267 -1.196 1.00 96.19 169 MET A N 1
ATOM 1416 C CA . MET A 1 169 ? 11.829 -2.093 -1.802 1.00 96.19 169 MET A CA 1
ATOM 1417 C C . MET A 1 169 ? 12.986 -2.488 -2.715 1.00 96.19 169 MET A C 1
ATOM 1419 O O . MET A 1 169 ? 13.074 -1.992 -3.835 1.00 96.19 169 MET A O 1
ATOM 1423 N N . LYS A 1 170 ? 13.832 -3.441 -2.304 1.00 95.12 170 LYS A N 1
ATOM 1424 C CA . LYS A 1 170 ? 14.909 -3.969 -3.156 1.00 95.12 170 LYS A CA 1
ATOM 1425 C C . LYS A 1 170 ? 14.384 -4.504 -4.490 1.00 95.12 170 LYS A C 1
ATOM 1427 O O . LYS A 1 170 ? 15.042 -4.330 -5.510 1.00 95.12 170 LYS A O 1
ATOM 1432 N N . LYS A 1 171 ? 13.214 -5.147 -4.482 1.00 94.81 171 LYS A N 1
ATOM 1433 C CA . LYS A 1 171 ? 12.598 -5.711 -5.686 1.00 94.81 171 LYS A CA 1
ATOM 1434 C C . LYS A 1 171 ? 12.004 -4.631 -6.590 1.00 94.81 171 LYS A C 1
ATOM 1436 O O . LYS A 1 171 ? 12.177 -4.702 -7.799 1.00 94.81 171 LYS A O 1
ATOM 1441 N N . ILE A 1 172 ? 11.301 -3.653 -6.022 1.00 95.62 172 ILE A N 1
ATOM 1442 C CA . ILE A 1 172 ? 10.501 -2.695 -6.803 1.00 95.62 172 ILE A CA 1
ATOM 1443 C C . ILE A 1 172 ? 11.213 -1.378 -7.137 1.00 95.62 172 ILE A C 1
ATOM 1445 O O . ILE A 1 172 ? 10.747 -0.659 -8.015 1.00 95.62 172 ILE A O 1
ATOM 1449 N N . LYS A 1 173 ? 12.339 -1.052 -6.491 1.00 92.50 173 LYS A N 1
ATOM 1450 C CA . LYS A 1 173 ? 13.127 0.167 -6.765 1.00 92.50 173 LYS A CA 1
ATOM 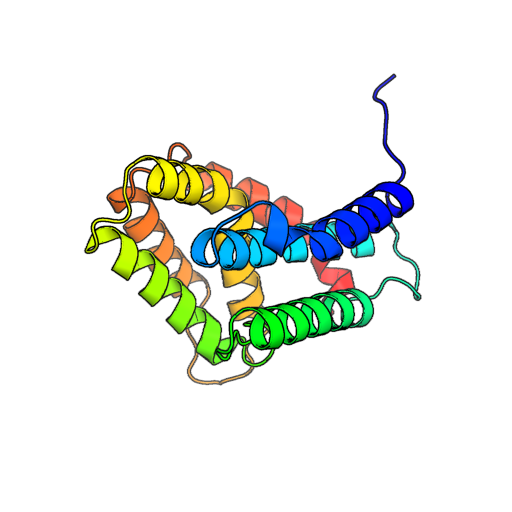1451 C C . LYS A 1 173 ? 13.387 0.420 -8.263 1.00 92.50 173 LYS A C 1
ATOM 1453 O O . LYS A 1 173 ? 13.084 1.527 -8.709 1.00 92.50 173 LYS A O 1
ATOM 1458 N N . PRO A 1 174 ? 13.836 -0.576 -9.062 1.00 91.12 174 PRO A N 1
ATOM 1459 C CA . PRO A 1 174 ? 14.048 -0.386 -10.499 1.00 91.12 174 PRO A CA 1
ATOM 1460 C C . PRO A 1 174 ? 12.766 -0.011 -11.252 1.00 91.12 174 PRO A C 1
ATOM 1462 O O . PRO A 1 174 ? 12.794 0.865 -12.109 1.00 91.12 174 PRO A O 1
ATOM 1465 N N . LEU A 1 175 ? 11.634 -0.628 -10.894 1.00 92.62 175 LEU A N 1
ATOM 1466 C CA . LEU A 1 175 ? 10.326 -0.346 -11.494 1.00 92.62 175 LEU A CA 1
ATOM 1467 C C . LEU A 1 175 ? 9.852 1.081 -11.185 1.00 92.62 175 LEU A C 1
ATOM 1469 O O . LEU A 1 175 ? 9.182 1.708 -12.001 1.00 92.62 175 LEU A O 1
ATOM 1473 N N . MET A 1 176 ? 10.187 1.583 -9.996 1.00 89.94 176 MET A N 1
ATOM 1474 C CA . MET A 1 176 ? 9.773 2.905 -9.528 1.00 89.94 176 MET A CA 1
ATOM 1475 C C . MET A 1 176 ? 10.673 4.044 -10.011 1.00 89.94 176 MET A C 1
ATOM 1477 O O . MET A 1 176 ? 10.311 5.202 -9.816 1.00 89.94 176 MET A O 1
ATOM 1481 N N . GLY A 1 177 ? 11.834 3.739 -10.603 1.00 84.56 177 GLY A N 1
ATOM 1482 C CA . GLY A 1 177 ? 12.859 4.742 -10.898 1.00 84.56 177 GLY A CA 1
ATOM 1483 C C . GLY A 1 177 ? 13.494 5.338 -9.635 1.00 84.56 177 GLY A C 1
ATOM 1484 O O . GLY A 1 177 ? 13.957 6.472 -9.662 1.00 84.56 177 GLY A O 1
ATOM 1485 N N . LEU A 1 178 ? 13.481 4.594 -8.522 1.00 79.38 178 LEU A N 1
ATOM 1486 C CA . LEU A 1 178 ? 14.068 5.000 -7.244 1.00 79.38 178 LEU A CA 1
ATOM 1487 C C . LEU A 1 178 ? 15.463 4.369 -7.130 1.00 79.38 178 LEU A C 1
ATOM 1489 O O . LEU A 1 178 ? 15.574 3.167 -6.870 1.00 79.38 178 LEU A O 1
ATOM 1493 N N . GLY A 1 179 ? 16.518 5.157 -7.347 1.00 55.59 179 GLY A N 1
ATOM 1494 C CA . GLY A 1 179 ? 17.911 4.698 -7.371 1.00 55.59 179 GLY A CA 1
ATOM 1495 C C . GLY A 1 179 ? 18.898 5.822 -7.127 1.00 55.59 179 GLY A C 1
ATOM 1496 O O . GLY A 1 179 ? 18.678 6.911 -7.697 1.00 55.59 179 GLY A O 1
#

pLDDT: mean 92.26, std 9.02, range [36.0, 98.06]